Protein AF-A0A218Q1N1-F1 (afdb_monomer_lite)

Secondary structure (DSSP, 8-state):
---HHHHHHHHHHHHHHTT--HHHHHHHHHHHHHHHHHHHHHHHHHHH-TTSEEHHHHHHHHHHTT-EEEEEETTEEEEEETTEEEEEEEETTEE-HHHHHHHHHHHHHTT-

pLDDT: mean 83.2, std 15.58, range [42.97, 97.88]

Structure (mmCIF, N/CA/C/O backbone):
data_AF-A0A218Q1N1-F1
#
_entry.id   AF-A0A218Q1N1-F1
#
loop_
_atom_site.group_PDB
_atom_site.id
_atom_site.type_symbol
_atom_site.label_atom_id
_atom_site.label_alt_id
_atom_site.label_comp_id
_atom_site.label_asym_id
_atom_site.label_entity_id
_atom_site.label_seq_id
_atom_site.pdbx_PDB_ins_code
_atom_site.Cartn_x
_atom_site.Cartn_y
_atom_site.Cartn_z
_atom_site.occupancy
_atom_site.B_iso_or_equiv
_atom_site.auth_seq_id
_atom_site.auth_comp_id
_atom_site.auth_asym_id
_atom_site.auth_atom_id
_atom_site.pdbx_PDB_model_num
ATOM 1 N N . MET A 1 1 ? -60.843 -2.031 24.011 1.00 58.09 1 MET A N 1
ATOM 2 C CA . MET A 1 1 ? -60.476 -3.443 23.768 1.00 58.09 1 MET A CA 1
ATOM 3 C C . MET A 1 1 ? -59.353 -3.432 22.738 1.00 58.09 1 MET A C 1
ATOM 5 O O . MET A 1 1 ? -59.616 -3.077 21.598 1.00 58.09 1 MET A O 1
ATOM 9 N N . ILE A 1 2 ? -58.098 -3.632 23.151 1.00 52.53 2 ILE A N 1
ATOM 10 C CA . ILE A 1 2 ? -56.939 -3.546 22.241 1.00 52.53 2 ILE A CA 1
ATOM 11 C C . ILE A 1 2 ? -56.859 -4.871 21.462 1.00 52.53 2 ILE A C 1
ATOM 13 O O . ILE A 1 2 ? -56.951 -5.924 22.097 1.00 52.53 2 ILE A O 1
ATOM 17 N N . PRO A 1 3 ? -56.736 -4.864 20.121 1.00 55.94 3 PRO A N 1
ATOM 18 C CA . PRO A 1 3 ? -56.686 -6.096 19.341 1.00 55.94 3 PRO A CA 1
ATOM 19 C C . PRO A 1 3 ? -55.431 -6.909 19.689 1.00 55.94 3 PRO A C 1
ATOM 21 O O . PRO A 1 3 ? -54.326 -6.373 19.765 1.00 55.94 3 PRO A O 1
ATOM 24 N N . ILE A 1 4 ? -55.609 -8.219 19.883 1.00 59.31 4 ILE A N 1
ATOM 25 C CA . ILE A 1 4 ? -54.579 -9.181 20.326 1.00 59.31 4 ILE A CA 1
ATOM 26 C C . ILE A 1 4 ? -53.346 -9.173 19.398 1.00 59.31 4 ILE A C 1
ATOM 28 O O . ILE A 1 4 ? -52.218 -9.377 19.845 1.00 59.31 4 ILE A O 1
ATOM 32 N N . THR A 1 5 ? -53.538 -8.843 18.119 1.00 55.28 5 THR A N 1
ATOM 33 C CA . THR A 1 5 ? -52.472 -8.695 17.117 1.00 55.28 5 THR A CA 1
ATOM 34 C C . THR A 1 5 ? -51.527 -7.524 17.401 1.00 55.28 5 THR A C 1
ATOM 36 O O . THR A 1 5 ? -50.333 -7.632 17.133 1.00 55.28 5 THR A O 1
ATOM 39 N N . SER A 1 6 ? -52.020 -6.433 17.998 1.00 57.75 6 SER A N 1
ATOM 40 C CA . SER A 1 6 ? -51.204 -5.263 18.351 1.00 57.75 6 SER A CA 1
ATOM 41 C C . SER A 1 6 ? -50.254 -5.562 19.507 1.00 57.75 6 SER A C 1
ATOM 43 O O . SER A 1 6 ? -49.119 -5.100 19.496 1.00 57.75 6 SER A O 1
ATOM 45 N N . VAL A 1 7 ? -50.694 -6.351 20.491 1.00 60.69 7 VAL A N 1
ATOM 46 C CA . VAL A 1 7 ? -49.866 -6.717 21.651 1.00 60.69 7 VAL A CA 1
ATOM 47 C C . VAL A 1 7 ? -48.780 -7.710 21.236 1.00 60.69 7 VAL A C 1
ATOM 49 O O . VAL A 1 7 ? -47.635 -7.570 21.652 1.00 60.69 7 VAL A O 1
ATOM 52 N N . PHE A 1 8 ? -49.103 -8.660 20.353 1.00 61.41 8 PHE A N 1
ATOM 53 C CA . PHE A 1 8 ? -48.125 -9.611 19.819 1.00 61.41 8 PHE A CA 1
ATOM 54 C C . PHE A 1 8 ? -47.000 -8.926 19.038 1.00 61.41 8 PHE A C 1
ATOM 56 O O . PHE A 1 8 ? -45.830 -9.227 19.269 1.00 61.41 8 PHE A O 1
ATOM 63 N N . TYR A 1 9 ? -47.331 -7.971 18.163 1.00 60.16 9 TYR A N 1
ATOM 64 C CA . TYR A 1 9 ? -46.319 -7.240 17.396 1.00 60.16 9 TYR A CA 1
ATOM 65 C C . TYR A 1 9 ? -45.389 -6.433 18.311 1.00 60.16 9 TYR A C 1
ATOM 67 O O . TYR A 1 9 ? -44.175 -6.441 18.123 1.00 60.16 9 TYR A O 1
ATOM 75 N N . SER A 1 10 ? -45.935 -5.795 19.351 1.00 58.44 10 SER A N 1
ATOM 76 C CA . SER A 1 10 ? -45.143 -5.059 20.340 1.00 58.44 10 SER A CA 1
ATOM 77 C C . SER A 1 10 ? -44.260 -5.972 21.195 1.00 58.44 10 SER A C 1
ATOM 79 O O . SER A 1 10 ? -43.107 -5.630 21.432 1.00 58.44 10 SER A O 1
ATOM 81 N N . VAL A 1 11 ? -44.746 -7.142 21.625 1.00 59.09 11 VAL A N 1
ATOM 82 C CA . VAL A 1 11 ? -43.951 -8.097 22.423 1.00 59.09 11 VAL A CA 1
ATOM 83 C C . VAL A 1 11 ? -42.805 -8.689 21.597 1.00 59.09 11 VAL A C 1
ATOM 85 O O . VAL A 1 11 ? -41.682 -8.755 22.089 1.00 59.09 11 VAL A O 1
ATOM 88 N N . VAL A 1 12 ? -43.043 -9.039 20.328 1.00 59.78 12 VAL A N 1
ATOM 89 C CA . VAL A 1 12 ? -41.994 -9.542 19.421 1.00 59.78 12 VAL A CA 1
ATOM 90 C C . VAL A 1 12 ? -40.980 -8.446 19.068 1.00 59.78 12 VAL A C 1
ATOM 92 O O . VAL A 1 12 ? -39.781 -8.717 19.003 1.00 59.78 12 VAL A O 1
ATOM 95 N N . LEU A 1 13 ? -41.418 -7.196 18.885 1.00 58.72 13 LEU A N 1
ATOM 96 C CA . LEU A 1 13 ? -40.512 -6.068 18.645 1.00 58.72 13 LEU A CA 1
ATOM 97 C C . LEU A 1 13 ? -39.648 -5.769 19.882 1.00 58.72 13 LEU A C 1
ATOM 99 O O . LEU A 1 13 ? -38.444 -5.583 19.752 1.00 58.72 13 LEU A O 1
ATOM 103 N N . VAL A 1 14 ? -40.227 -5.801 21.088 1.00 59.00 14 VAL A N 1
ATOM 104 C CA . VAL A 1 14 ? -39.490 -5.598 22.349 1.00 59.00 14 VAL A CA 1
ATOM 105 C C . VAL A 1 14 ? -38.514 -6.749 22.621 1.00 59.00 14 VAL A C 1
ATOM 107 O O . VAL A 1 14 ? -37.382 -6.494 23.024 1.00 59.00 14 VAL A O 1
ATOM 110 N N . GLN A 1 15 ? -38.885 -8.002 22.334 1.00 57.22 15 GLN A N 1
ATOM 111 C CA . GLN A 1 15 ? -37.972 -9.146 22.460 1.00 57.22 15 GLN A CA 1
ATOM 112 C C . GLN A 1 15 ? -36.797 -9.087 21.467 1.00 57.22 15 GLN A C 1
ATOM 114 O O . GLN A 1 15 ? -35.693 -9.497 21.821 1.00 57.22 15 GLN A O 1
ATOM 119 N N . ASN A 1 16 ? -36.994 -8.515 20.274 1.00 54.94 16 ASN A N 1
ATOM 120 C CA . ASN A 1 16 ? -35.918 -8.296 19.300 1.00 54.94 16 ASN A CA 1
ATOM 121 C C . ASN A 1 16 ? -35.041 -7.066 19.610 1.00 54.94 16 ASN A C 1
ATOM 123 O O . ASN A 1 16 ? -33.884 -7.031 19.205 1.00 54.94 16 ASN A O 1
ATOM 127 N N . LEU A 1 17 ? -35.546 -6.072 20.348 1.00 55.03 17 LEU A N 1
ATOM 128 C CA . LEU A 1 17 ? -34.772 -4.882 20.737 1.00 55.03 17 LEU A CA 1
ATOM 129 C C . LEU A 1 17 ? -33.850 -5.119 21.949 1.00 55.03 17 LEU A C 1
ATOM 131 O O . LEU A 1 17 ? -32.860 -4.410 22.100 1.00 55.03 17 LEU A O 1
ATOM 135 N N . VAL A 1 18 ? -34.134 -6.121 22.791 1.00 54.50 18 VAL A N 1
ATOM 136 C CA . VAL A 1 18 ? -33.316 -6.466 23.978 1.00 54.50 18 VAL A CA 1
ATOM 137 C C . VAL A 1 18 ? -32.138 -7.400 23.636 1.00 54.50 18 VAL A C 1
ATOM 139 O O . VAL A 1 18 ? -31.238 -7.587 24.446 1.00 54.50 18 VAL A O 1
ATOM 142 N N . HIS A 1 19 ? -32.088 -7.932 22.412 1.00 51.53 19 HIS A N 1
ATOM 143 C CA . HIS A 1 19 ? -30.966 -8.716 21.879 1.00 51.53 19 HIS A CA 1
ATOM 144 C C . HIS A 1 19 ? -30.194 -7.944 20.793 1.00 51.53 19 HIS A C 1
ATOM 146 O O . HIS A 1 19 ? -29.863 -8.482 19.741 1.00 51.53 19 HIS A O 1
ATOM 152 N N . GLN A 1 20 ? -29.869 -6.673 21.039 1.00 57.81 20 GLN A N 1
ATOM 153 C CA . GLN A 1 20 ? -28.743 -6.047 20.336 1.00 57.81 20 GLN A CA 1
ATOM 154 C C . GLN A 1 20 ? -27.468 -6.778 20.798 1.00 57.81 20 GLN A C 1
ATOM 156 O O . GLN A 1 20 ? -27.198 -6.789 22.004 1.00 57.81 20 GLN A O 1
ATOM 161 N N . PRO A 1 21 ? -26.706 -7.462 19.923 1.00 53.88 21 PRO A N 1
ATOM 162 C CA . PRO A 1 21 ? -25.576 -8.259 20.370 1.00 53.88 21 PRO A CA 1
ATOM 163 C C . PRO A 1 21 ? -24.438 -7.328 20.803 1.00 53.88 21 PRO A C 1
ATOM 165 O O . PRO A 1 21 ? -23.584 -6.941 20.015 1.00 53.88 21 PRO A O 1
ATOM 168 N N . PHE A 1 22 ? -24.383 -7.013 22.097 1.00 55.41 22 PHE A N 1
ATOM 169 C CA . PHE A 1 22 ? -23.271 -6.301 22.740 1.00 55.41 22 PHE A CA 1
ATOM 170 C C . PHE A 1 22 ? -21.900 -6.932 22.400 1.00 55.41 22 PHE A C 1
ATOM 172 O O . PHE A 1 22 ? -20.873 -6.258 22.345 1.00 55.41 22 PHE A O 1
ATOM 179 N N . SER A 1 23 ? -21.883 -8.232 22.083 1.00 59.47 23 SER A N 1
ATOM 180 C CA . SER A 1 23 ? -20.702 -8.968 21.629 1.00 59.47 23 SER A CA 1
ATOM 181 C C . SER A 1 23 ? -20.143 -8.502 20.280 1.00 59.47 23 SER A C 1
ATOM 183 O O . SER A 1 23 ? -18.928 -8.590 20.080 1.00 59.47 23 SER A O 1
ATOM 185 N N . THR A 1 24 ? -20.963 -7.989 19.355 1.00 67.69 24 THR A N 1
ATOM 186 C CA . THR A 1 24 ? -20.460 -7.523 18.055 1.00 67.69 24 THR A CA 1
ATOM 187 C C . THR A 1 24 ? -19.799 -6.157 18.165 1.00 67.69 24 THR A C 1
ATOM 189 O O . THR A 1 24 ? -18.751 -5.958 17.566 1.00 67.69 24 THR A O 1
ATOM 192 N N . GLU A 1 25 ? -20.316 -5.238 18.982 1.00 77.19 25 GLU A N 1
ATOM 193 C CA . GLU A 1 25 ? -19.723 -3.898 19.150 1.00 77.19 25 GLU A CA 1
ATOM 194 C C . GLU A 1 25 ? -18.355 -3.948 19.847 1.00 77.19 25 GLU A C 1
ATOM 196 O O . GLU A 1 25 ? -17.391 -3.310 19.408 1.00 77.19 25 GLU A O 1
ATOM 201 N N . VAL A 1 26 ? -18.225 -4.777 20.888 1.00 80.81 26 VAL A N 1
ATOM 202 C CA . VAL A 1 26 ? -16.937 -5.019 21.558 1.00 80.81 26 VAL A CA 1
ATOM 203 C C . VAL A 1 26 ? -15.937 -5.664 20.592 1.00 80.81 26 VAL A C 1
ATOM 205 O O . VAL A 1 26 ? -14.775 -5.270 20.541 1.00 80.81 26 VAL A O 1
ATOM 208 N N . SER A 1 27 ? -16.383 -6.606 19.760 1.00 83.44 27 SER A N 1
ATOM 209 C CA . SER A 1 27 ? -15.507 -7.243 18.769 1.00 83.44 27 SER A CA 1
ATOM 210 C C . SER A 1 27 ? -15.039 -6.259 17.691 1.00 83.44 27 SER A C 1
ATOM 212 O O . SER A 1 27 ? -13.858 -6.247 17.341 1.00 83.44 27 SER A O 1
ATOM 214 N N . GLN A 1 28 ? -15.932 -5.390 17.207 1.00 82.44 28 GLN A N 1
ATOM 215 C CA . GLN A 1 28 ? -15.603 -4.370 16.208 1.00 82.44 28 GLN A CA 1
ATOM 216 C C . GLN A 1 28 ? -14.659 -3.300 16.769 1.00 82.44 28 GLN A C 1
ATOM 218 O O . GLN A 1 28 ? -13.702 -2.917 16.098 1.00 82.44 28 GLN A O 1
ATOM 223 N N . SER A 1 29 ? -14.868 -2.853 18.011 1.00 85.25 29 SER A N 1
ATOM 224 C CA . SER A 1 29 ? -13.977 -1.884 18.666 1.00 85.25 29 SER A CA 1
ATOM 225 C C . SER A 1 29 ? -12.584 -2.460 18.942 1.00 85.25 29 SER A C 1
ATOM 227 O O . SER A 1 29 ? -11.587 -1.798 18.656 1.00 85.25 29 SER A O 1
ATOM 229 N N . ILE A 1 30 ? -12.482 -3.711 19.406 1.00 88.88 30 ILE A N 1
ATOM 230 C CA . ILE A 1 30 ? -11.190 -4.397 19.578 1.00 88.88 30 ILE A CA 1
ATOM 231 C C . ILE A 1 30 ? -10.466 -4.536 18.235 1.00 88.88 30 ILE A C 1
ATOM 233 O O . ILE A 1 30 ? -9.270 -4.248 18.149 1.00 88.88 30 ILE A O 1
ATOM 237 N N . LEU A 1 31 ? -11.177 -4.944 17.179 1.00 87.19 31 LEU A N 1
ATOM 238 C CA . LEU A 1 31 ? -10.613 -5.065 15.836 1.00 87.19 31 LEU A CA 1
ATOM 239 C C . LEU A 1 31 ? -10.106 -3.714 15.314 1.00 87.19 31 LEU A C 1
ATOM 241 O O . LEU A 1 31 ? -9.007 -3.639 14.764 1.00 87.19 31 LEU A O 1
ATOM 245 N N . TYR A 1 32 ? -10.877 -2.647 15.527 1.00 87.81 32 TYR A N 1
ATOM 246 C CA . TYR A 1 32 ? -10.502 -1.286 15.158 1.00 87.81 32 TYR A CA 1
ATOM 247 C C . TYR A 1 32 ? -9.226 -0.829 15.875 1.00 87.81 32 TYR A C 1
ATOM 249 O O . TYR A 1 32 ? -8.258 -0.449 15.216 1.00 87.81 32 TYR A O 1
ATOM 257 N N . ILE A 1 33 ? -9.173 -0.955 17.206 1.00 90.88 33 ILE A N 1
ATOM 258 C CA . ILE A 1 33 ? -7.988 -0.608 18.010 1.00 90.88 33 ILE A CA 1
ATOM 259 C C . ILE A 1 33 ? -6.767 -1.399 17.533 1.00 90.88 33 ILE A C 1
ATOM 261 O O . ILE A 1 33 ? -5.682 -0.847 17.351 1.00 90.88 33 ILE A O 1
ATOM 265 N N . PHE A 1 34 ? -6.933 -2.697 17.286 1.00 91.69 34 PHE A N 1
ATOM 266 C CA . PHE A 1 34 ? -5.853 -3.549 16.808 1.00 91.69 34 PHE A CA 1
ATOM 267 C C . PHE A 1 34 ? -5.322 -3.123 15.433 1.00 91.69 34 PHE A C 1
ATOM 269 O O . PHE A 1 34 ? -4.106 -3.121 15.220 1.00 91.69 34 PHE A O 1
ATOM 276 N N . ASN A 1 35 ? -6.207 -2.741 14.511 1.00 90.50 35 ASN A N 1
ATOM 277 C CA . ASN A 1 35 ? -5.824 -2.252 13.190 1.00 90.50 35 ASN A CA 1
ATOM 278 C C . ASN A 1 35 ? -5.106 -0.898 13.263 1.00 90.50 35 ASN A C 1
ATOM 280 O O . ASN A 1 35 ? -4.091 -0.737 12.586 1.00 90.50 35 ASN A O 1
ATOM 284 N N . ILE A 1 36 ? -5.548 0.020 14.131 1.00 90.12 36 ILE A N 1
ATOM 285 C CA . ILE A 1 36 ? -4.844 1.288 14.394 1.00 90.12 36 ILE A CA 1
ATOM 286 C C . ILE A 1 36 ? -3.420 1.016 14.883 1.00 90.12 36 ILE A C 1
ATOM 288 O O . ILE A 1 36 ? -2.455 1.455 14.266 1.00 90.12 36 ILE A O 1
ATOM 292 N N . VAL A 1 37 ? -3.269 0.206 15.934 1.00 91.75 37 VAL A N 1
ATOM 293 C CA . VAL A 1 37 ? -1.950 -0.081 16.522 1.00 91.75 37 VAL A CA 1
ATOM 294 C C . VAL A 1 37 ? -1.016 -0.750 15.509 1.00 91.75 37 VAL A C 1
ATOM 296 O O . VAL A 1 37 ? 0.187 -0.482 15.486 1.00 91.75 37 VAL A O 1
ATOM 299 N N . LYS A 1 38 ? -1.542 -1.644 14.664 1.00 90.12 38 LYS A N 1
ATOM 300 C CA . LYS A 1 38 ? -0.768 -2.263 13.579 1.00 90.12 38 LYS A CA 1
ATOM 301 C C . LYS A 1 38 ? -0.308 -1.245 12.551 1.00 90.12 38 LYS A C 1
ATOM 303 O O . LYS A 1 38 ? 0.837 -1.331 12.107 1.00 90.12 38 LYS A O 1
ATOM 308 N N . LYS A 1 39 ? -1.192 -0.326 12.171 1.00 91.94 39 LYS A N 1
ATOM 309 C CA . LYS A 1 39 ? -0.887 0.729 11.217 1.00 91.94 39 LYS A CA 1
ATOM 310 C C . LYS A 1 39 ? 0.235 1.625 11.734 1.00 91.94 39 LYS A C 1
ATOM 312 O O . LYS A 1 39 ? 1.225 1.797 11.029 1.00 91.94 39 LYS A O 1
ATOM 317 N N . ASP A 1 40 ? 0.127 2.116 12.963 1.00 91.31 40 ASP A N 1
ATOM 318 C CA . ASP A 1 40 ? 1.097 3.061 13.530 1.00 91.31 40 ASP A CA 1
ATOM 319 C C . ASP A 1 40 ? 2.505 2.462 13.587 1.00 91.31 40 ASP A C 1
ATO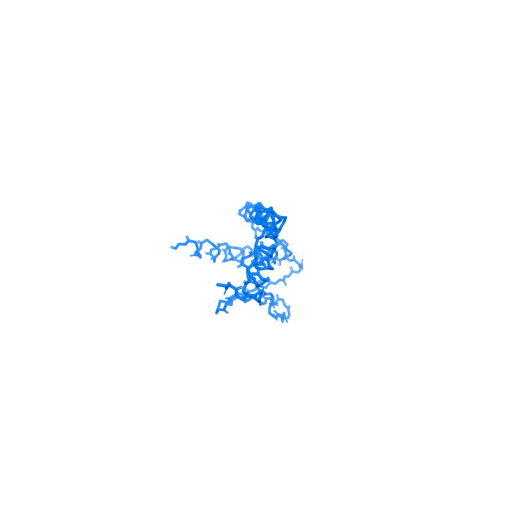M 321 O O . ASP A 1 40 ? 3.469 3.069 13.121 1.00 91.31 40 ASP A O 1
ATOM 325 N N . LYS A 1 41 ? 2.615 1.208 14.047 1.00 90.19 41 LYS A N 1
ATOM 326 C CA . LYS A 1 41 ? 3.886 0.463 14.062 1.00 90.19 41 LYS A CA 1
ATOM 327 C C . LYS A 1 41 ? 4.488 0.301 12.669 1.00 90.19 41 LYS A C 1
ATOM 329 O O . LYS A 1 41 ? 5.707 0.301 12.506 1.00 90.19 41 LYS A O 1
ATOM 334 N N . LEU A 1 42 ? 3.638 0.118 11.662 1.00 90.88 42 LEU A N 1
ATOM 335 C CA . LEU A 1 42 ? 4.069 -0.045 10.282 1.00 90.88 42 LEU A CA 1
ATOM 336 C C . LEU A 1 42 ? 4.565 1.286 9.712 1.00 90.88 42 LEU A C 1
ATOM 338 O O . LEU A 1 42 ? 5.647 1.323 9.137 1.00 90.88 42 LEU A O 1
ATOM 342 N N . ILE A 1 43 ? 3.836 2.380 9.938 1.00 91.56 43 ILE A N 1
ATOM 343 C CA . ILE A 1 43 ? 4.242 3.734 9.541 1.00 91.56 43 ILE A CA 1
ATOM 344 C C . ILE A 1 43 ? 5.583 4.106 10.185 1.00 91.56 43 ILE A C 1
ATOM 346 O O . ILE A 1 43 ? 6.482 4.581 9.491 1.00 91.56 43 ILE A O 1
ATOM 350 N N . GLU A 1 44 ? 5.753 3.841 11.481 1.00 91.25 44 GLU A N 1
ATOM 351 C CA . GLU A 1 44 ? 7.005 4.096 12.200 1.00 91.25 44 GLU A CA 1
ATOM 352 C C . GLU A 1 44 ? 8.187 3.335 11.576 1.00 91.25 44 GLU A C 1
ATOM 354 O O . GLU A 1 44 ? 9.242 3.915 11.308 1.00 91.25 44 GLU A O 1
ATOM 359 N N . LEU A 1 45 ? 7.998 2.050 11.256 1.00 88.50 45 LEU A N 1
ATOM 360 C CA . LEU A 1 45 ? 9.011 1.234 10.583 1.00 88.50 45 LEU A CA 1
ATOM 361 C C . LEU A 1 45 ? 9.409 1.824 9.223 1.00 88.50 45 LEU A C 1
ATOM 363 O O . LEU A 1 45 ? 10.599 1.893 8.903 1.00 88.50 45 LEU A O 1
ATOM 367 N N . LEU A 1 46 ? 8.431 2.266 8.427 1.00 88.38 46 LEU A N 1
ATOM 368 C CA . LEU A 1 46 ? 8.674 2.853 7.106 1.00 88.38 46 LEU A CA 1
ATOM 369 C C . LEU A 1 46 ? 9.401 4.200 7.187 1.00 88.38 46 LEU A C 1
ATOM 371 O O . LEU A 1 46 ? 10.267 4.465 6.350 1.00 88.38 46 LEU A O 1
ATOM 375 N N . LYS A 1 47 ? 9.086 5.024 8.195 1.00 87.06 47 LYS A N 1
ATOM 376 C CA . LYS A 1 47 ? 9.766 6.302 8.458 1.00 87.06 47 LYS A CA 1
ATOM 377 C C . LYS A 1 47 ? 11.223 6.090 8.872 1.00 87.06 47 LYS A C 1
ATOM 379 O O . LYS A 1 47 ? 12.108 6.773 8.361 1.00 87.06 47 LYS A O 1
ATOM 384 N N . ASN A 1 48 ? 11.480 5.105 9.733 1.00 87.38 48 ASN A N 1
ATOM 385 C CA . ASN A 1 48 ? 12.816 4.832 10.267 1.00 87.38 48 ASN A CA 1
ATOM 386 C C . ASN A 1 48 ? 13.737 4.093 9.277 1.00 87.38 48 ASN A C 1
ATOM 388 O O . ASN A 1 48 ? 14.956 4.253 9.340 1.00 87.38 48 ASN A O 1
ATOM 392 N N . SER A 1 49 ? 13.198 3.279 8.358 1.00 82.88 49 SER A N 1
ATOM 393 C CA . SER A 1 49 ? 14.011 2.488 7.417 1.00 82.88 49 SER A CA 1
ATOM 394 C C . SER A 1 49 ? 13.443 2.426 5.986 1.00 82.88 49 SER A C 1
ATOM 396 O O . SER A 1 49 ? 13.097 1.354 5.482 1.00 82.88 49 SER A O 1
ATOM 398 N N . PRO A 1 50 ? 13.405 3.553 5.251 1.00 79.38 50 PRO A N 1
ATOM 399 C CA . PRO A 1 50 ? 12.781 3.609 3.927 1.00 79.38 50 PRO A CA 1
ATOM 400 C C . PRO A 1 50 ? 13.592 2.906 2.821 1.00 79.38 50 PRO A C 1
ATOM 402 O O . PRO A 1 50 ? 13.083 2.651 1.734 1.00 79.38 50 PRO A O 1
ATOM 405 N N . ASN A 1 51 ? 14.871 2.590 3.037 1.00 76.75 51 ASN A N 1
ATOM 406 C CA . ASN A 1 51 ? 15.733 2.079 1.961 1.00 76.75 51 ASN A CA 1
ATOM 407 C C . ASN A 1 51 ? 15.603 0.568 1.728 1.00 76.75 51 ASN A C 1
ATOM 409 O O . ASN A 1 51 ? 16.093 0.064 0.719 1.00 76.75 51 ASN A O 1
ATOM 413 N N . ASN A 1 52 ? 14.949 -0.164 2.636 1.00 72.25 52 ASN A N 1
ATOM 414 C CA . ASN A 1 52 ? 14.896 -1.617 2.567 1.00 72.25 52 ASN A CA 1
ATOM 415 C C . ASN A 1 52 ? 13.573 -2.189 3.100 1.00 72.25 52 ASN A C 1
ATOM 417 O O . ASN A 1 52 ? 13.555 -3.157 3.864 1.00 72.25 52 ASN A O 1
ATOM 421 N N . VAL A 1 53 ? 12.456 -1.721 2.547 1.00 88.88 53 VAL A N 1
ATOM 422 C CA . VAL A 1 53 ? 11.121 -2.227 2.898 1.00 88.88 53 VAL A CA 1
ATOM 423 C C . VAL A 1 53 ? 10.670 -3.364 1.980 1.00 88.88 53 VAL A C 1
ATOM 425 O O . VAL A 1 53 ? 10.919 -3.343 0.767 1.00 88.88 53 VAL A O 1
ATOM 428 N N . LYS A 1 54 ? 10.026 -4.381 2.567 1.00 93.75 54 LYS A N 1
ATOM 429 C CA . LYS A 1 54 ? 9.409 -5.487 1.827 1.00 93.75 54 LYS A CA 1
ATOM 430 C C . LYS A 1 54 ? 8.088 -5.036 1.217 1.00 93.75 54 LYS A C 1
ATOM 432 O O . LYS A 1 54 ? 7.306 -4.333 1.851 1.00 93.75 54 LYS A O 1
ATOM 437 N N . PHE A 1 55 ? 7.781 -5.518 0.018 1.00 95.06 55 PHE A N 1
ATOM 438 C CA . PHE A 1 55 ? 6.493 -5.232 -0.617 1.00 95.06 55 PHE A CA 1
ATOM 439 C C . PHE A 1 55 ? 5.296 -5.656 0.251 1.00 95.06 55 PHE A C 1
ATOM 441 O O . PHE A 1 55 ? 4.295 -4.948 0.291 1.00 95.06 55 PHE A O 1
ATOM 448 N N . SER A 1 56 ? 5.419 -6.749 1.012 1.00 94.94 56 SER A N 1
ATOM 449 C CA . SER A 1 56 ? 4.379 -7.203 1.944 1.00 94.94 56 SER A CA 1
ATOM 450 C C . SER A 1 56 ? 3.974 -6.153 2.976 1.00 94.94 56 SER A C 1
ATOM 452 O O . SER A 1 56 ? 2.815 -6.112 3.373 1.00 94.94 56 SER A O 1
ATOM 454 N N . ASP A 1 57 ? 4.920 -5.330 3.423 1.00 93.81 57 ASP A N 1
ATOM 455 C CA . ASP A 1 57 ? 4.681 -4.316 4.449 1.00 93.81 57 ASP A CA 1
ATOM 456 C C . ASP A 1 57 ? 3.938 -3.128 3.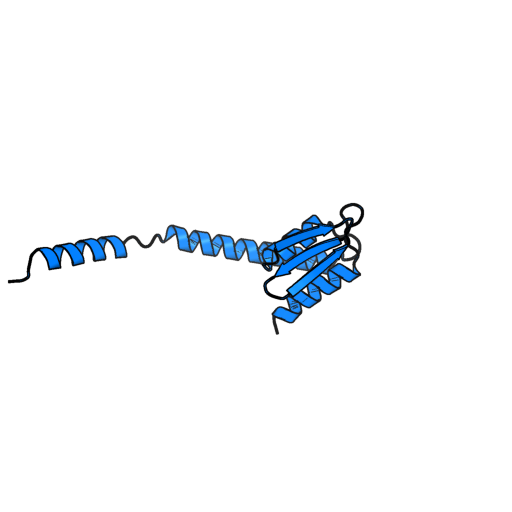832 1.00 93.81 57 ASP A C 1
ATOM 458 O O . ASP A 1 57 ? 2.923 -2.690 4.361 1.00 93.81 57 ASP A O 1
ATOM 462 N N . ILE A 1 58 ? 4.353 -2.699 2.637 1.00 94.69 58 ILE A N 1
ATOM 463 C CA . ILE A 1 58 ? 3.647 -1.665 1.866 1.00 94.69 58 ILE A CA 1
ATOM 464 C C . ILE A 1 58 ? 2.225 -2.104 1.517 1.00 94.69 58 ILE A C 1
ATOM 466 O O . ILE A 1 58 ? 1.281 -1.346 1.711 1.00 94.69 58 ILE A O 1
ATOM 470 N N . ARG A 1 59 ? 2.055 -3.342 1.047 1.00 95.88 59 ARG A N 1
ATOM 471 C CA . ARG A 1 59 ? 0.741 -3.891 0.712 1.00 95.88 59 ARG A CA 1
ATOM 472 C C . ARG A 1 59 ? -0.199 -3.882 1.918 1.00 95.88 59 ARG A C 1
ATOM 474 O O . ARG A 1 59 ? -1.323 -3.421 1.786 1.00 95.88 59 ARG A O 1
ATOM 481 N N . LYS A 1 60 ? 0.269 -4.348 3.081 1.00 94.94 60 LYS A N 1
ATOM 482 C CA . LYS A 1 60 ? -0.528 -4.343 4.317 1.00 94.94 60 LYS A CA 1
ATOM 483 C C . LYS A 1 60 ? -0.941 -2.934 4.727 1.00 94.94 60 LYS A C 1
ATOM 485 O O . LYS A 1 60 ? -2.080 -2.746 5.130 1.00 94.94 60 LYS A O 1
ATOM 490 N N . LEU A 1 61 ? -0.026 -1.965 4.641 1.00 94.75 61 LEU A N 1
ATOM 491 C CA . LEU A 1 61 ? -0.341 -0.574 4.964 1.00 94.75 61 LEU A CA 1
ATOM 492 C C . LEU A 1 61 ? -1.440 -0.032 4.046 1.00 94.75 61 LEU A C 1
ATOM 494 O O . LEU A 1 61 ? -2.409 0.538 4.524 1.00 94.75 61 LEU A O 1
ATOM 498 N N . LEU A 1 62 ? -1.304 -0.260 2.741 1.00 95.06 62 LEU A N 1
ATOM 499 C CA . LEU A 1 62 ? -2.276 0.183 1.745 1.00 95.06 62 LEU A CA 1
ATOM 500 C C . LEU A 1 62 ? -3.649 -0.469 1.948 1.00 95.06 62 LEU A C 1
ATOM 502 O O . LEU A 1 62 ? -4.655 0.229 1.921 1.00 95.06 62 LEU A O 1
ATOM 506 N N . GLU A 1 63 ? -3.698 -1.773 2.226 1.00 94.81 63 GLU A N 1
ATOM 507 C CA . GLU A 1 63 ? -4.950 -2.482 2.529 1.00 94.81 63 GLU A CA 1
ATOM 508 C C . GLU A 1 63 ? -5.624 -1.947 3.807 1.00 94.81 63 GLU A C 1
ATOM 510 O O . GLU A 1 63 ? -6.846 -1.809 3.838 1.00 94.81 63 GLU A O 1
ATOM 515 N N . LEU A 1 64 ? -4.848 -1.587 4.840 1.00 92.69 64 LEU A N 1
ATOM 516 C CA . LEU A 1 64 ? -5.371 -0.937 6.053 1.00 92.69 64 LEU A CA 1
ATOM 517 C C . LEU A 1 64 ? -5.927 0.469 5.782 1.00 92.69 64 LEU A C 1
ATOM 519 O O . LEU A 1 64 ? -6.837 0.903 6.481 1.00 92.69 64 LEU A O 1
ATOM 523 N N . GLU A 1 65 ? -5.399 1.155 4.771 1.00 91.94 65 GLU A N 1
ATOM 524 C CA . GLU A 1 65 ? -5.852 2.475 4.312 1.00 91.94 65 GLU A CA 1
ATOM 525 C C . GLU A 1 65 ? -6.983 2.401 3.275 1.00 91.94 65 GLU A C 1
ATOM 527 O O . GLU A 1 65 ? -7.419 3.425 2.749 1.00 91.94 65 GLU A O 1
ATOM 532 N N . GLY A 1 66 ? -7.486 1.197 2.982 1.00 93.75 66 GLY A N 1
ATOM 533 C CA . GLY A 1 66 ? -8.608 0.975 2.068 1.00 93.75 66 GLY A CA 1
ATOM 534 C C . GLY A 1 66 ? -8.221 0.854 0.594 1.00 93.75 66 GLY A C 1
ATOM 535 O O . GLY A 1 66 ? -9.101 0.747 -0.257 1.00 93.75 66 GLY A O 1
ATOM 536 N N . PHE A 1 67 ? -6.929 0.829 0.265 1.00 96.06 67 PHE A N 1
ATOM 537 C CA . PHE A 1 67 ? -6.479 0.526 -1.090 1.00 96.06 67 PHE A CA 1
ATOM 538 C C . PHE A 1 67 ? -6.559 -0.976 -1.372 1.00 96.06 67 PHE A C 1
ATOM 540 O O . PHE A 1 67 ? -6.027 -1.802 -0.630 1.00 96.06 67 PHE A O 1
ATOM 547 N N . ALA A 1 68 ? -7.127 -1.334 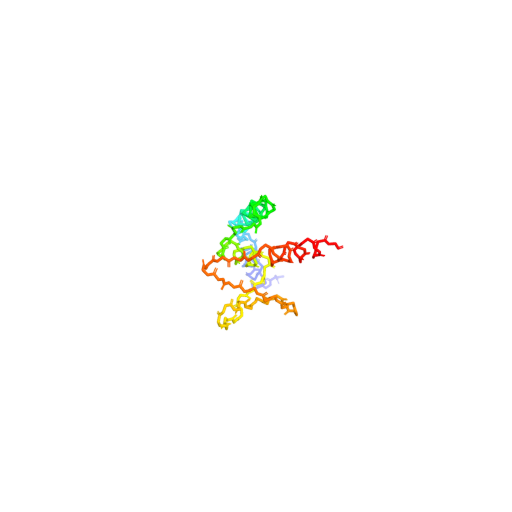-2.518 1.00 96.81 68 ALA A N 1
ATOM 548 C CA . ALA A 1 68 ? -7.123 -2.693 -3.037 1.00 96.81 68 ALA A CA 1
ATOM 549 C C . ALA A 1 68 ? -6.064 -2.859 -4.133 1.00 96.81 68 ALA A C 1
ATOM 551 O O . ALA A 1 68 ? -5.855 -1.963 -4.952 1.00 96.81 68 ALA A O 1
ATOM 552 N N . LEU A 1 69 ? -5.410 -4.024 -4.179 1.00 97.50 69 LEU A N 1
ATOM 553 C CA . LEU A 1 69 ? -4.542 -4.406 -5.294 1.00 97.50 69 LEU A CA 1
ATOM 554 C C . LEU A 1 69 ? -5.409 -4.771 -6.506 1.00 97.50 69 LEU A C 1
ATOM 556 O O . LEU A 1 69 ? -6.018 -5.836 -6.538 1.00 97.50 69 LEU A O 1
ATOM 560 N N . ASP A 1 70 ? -5.449 -3.883 -7.492 1.00 97.56 70 ASP A N 1
ATOM 561 C CA . ASP A 1 70 ? -6.309 -3.986 -8.675 1.00 97.56 70 ASP A CA 1
ATOM 562 C C . ASP A 1 70 ? -5.678 -4.861 -9.763 1.00 97.56 70 ASP A C 1
ATOM 564 O O . ASP A 1 70 ? -6.309 -5.769 -10.302 1.00 97.56 70 ASP A O 1
ATOM 568 N N . ARG A 1 71 ? -4.404 -4.609 -10.085 1.00 96.88 71 ARG A N 1
ATOM 569 C CA . ARG A 1 71 ? -3.702 -5.308 -11.167 1.00 96.88 71 ARG A CA 1
ATOM 570 C C . ARG A 1 71 ? -2.200 -5.364 -10.930 1.00 96.88 71 ARG A C 1
ATOM 572 O O . ARG A 1 71 ? -1.603 -4.441 -10.383 1.00 96.88 71 ARG A O 1
ATOM 579 N N . ILE A 1 72 ? -1.571 -6.423 -11.435 1.00 97.00 72 ILE A N 1
ATOM 580 C CA . ILE A 1 72 ? -0.113 -6.552 -11.515 1.00 97.00 72 ILE A CA 1
ATOM 581 C C . ILE A 1 72 ? 0.289 -6.684 -12.987 1.00 97.00 72 ILE A C 1
ATOM 583 O O . ILE A 1 72 ? -0.283 -7.490 -13.718 1.00 97.00 72 ILE A O 1
ATOM 587 N N . THR A 1 73 ? 1.252 -5.878 -13.440 1.00 95.25 73 THR A N 1
ATOM 588 C CA . THR A 1 73 ? 1.841 -5.973 -14.789 1.00 95.25 73 THR A CA 1
ATOM 589 C C . THR A 1 73 ? 3.361 -5.860 -14.701 1.00 95.25 73 THR A C 1
ATOM 591 O O . THR A 1 73 ? 3.914 -4.778 -14.488 1.00 95.25 73 THR A O 1
ATOM 594 N N . GLY A 1 74 ? 4.056 -6.992 -14.846 1.00 95.06 74 GLY A N 1
ATOM 595 C CA . GLY A 1 74 ? 5.494 -7.063 -14.581 1.00 95.06 74 GLY A CA 1
ATOM 596 C C . GLY A 1 74 ? 5.797 -6.674 -13.130 1.00 95.06 74 GLY A C 1
ATOM 597 O O . GLY A 1 74 ? 5.194 -7.211 -12.206 1.00 95.06 74 GLY A O 1
ATOM 598 N N . SER A 1 75 ? 6.701 -5.715 -12.921 1.00 95.25 75 SER A N 1
ATOM 599 C CA . SER A 1 75 ? 6.988 -5.174 -11.586 1.00 95.25 75 SER A CA 1
ATOM 600 C C . SER A 1 75 ? 5.934 -4.186 -11.077 1.00 95.25 75 SER A C 1
ATOM 602 O O . SER A 1 75 ? 5.917 -3.897 -9.882 1.00 95.25 75 SER A O 1
ATOM 604 N N . HIS A 1 76 ? 5.056 -3.656 -11.932 1.00 96.69 76 HIS A N 1
ATOM 605 C CA . HIS A 1 76 ? 4.111 -2.607 -11.550 1.00 96.69 76 HIS A CA 1
ATOM 606 C C . HIS A 1 76 ? 2.894 -3.208 -10.850 1.00 96.69 76 HIS A C 1
ATOM 608 O O . HIS A 1 76 ? 2.095 -3.912 -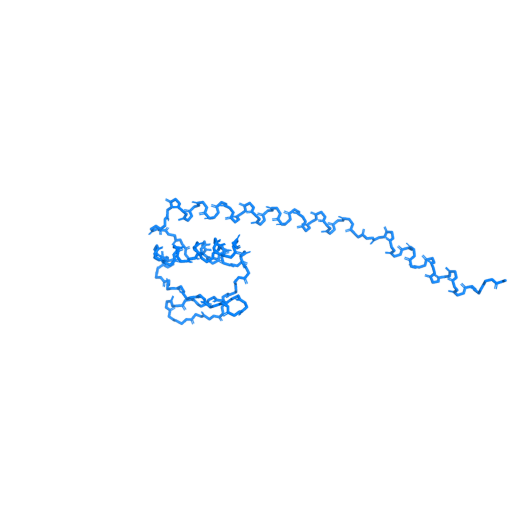11.468 1.00 96.69 76 HIS A O 1
ATOM 614 N N . HIS A 1 77 ? 2.756 -2.905 -9.562 1.00 97.69 77 HIS A N 1
ATOM 615 C CA . HIS A 1 77 ? 1.602 -3.259 -8.746 1.00 97.69 77 HIS A CA 1
ATOM 616 C C . HIS A 1 77 ? 0.701 -2.032 -8.636 1.00 97.69 77 HIS A C 1
ATOM 618 O O . HIS A 1 77 ? 1.137 -0.984 -8.160 1.00 97.69 77 HIS A O 1
ATOM 624 N N . ILE A 1 78 ? -0.527 -2.151 -9.129 1.00 97.31 78 ILE A N 1
ATOM 625 C CA . ILE A 1 78 ? -1.501 -1.065 -9.201 1.00 97.31 78 ILE A CA 1
ATOM 626 C C . ILE A 1 78 ? -2.485 -1.231 -8.050 1.00 97.31 78 ILE A C 1
ATOM 628 O O . ILE A 1 78 ? -3.153 -2.259 -7.944 1.00 97.31 78 ILE A O 1
ATOM 632 N N . PHE A 1 79 ? -2.571 -0.208 -7.212 1.00 97.88 79 PHE A N 1
ATOM 633 C CA . PHE A 1 79 ? -3.507 -0.095 -6.106 1.00 97.88 79 PHE A CA 1
ATOM 634 C C . PHE A 1 79 ? -4.558 0.969 -6.414 1.00 97.88 79 PHE A C 1
ATOM 636 O O . PHE A 1 79 ? -4.242 1.987 -7.036 1.00 97.88 79 PHE A O 1
ATOM 643 N N . LYS A 1 80 ? -5.793 0.740 -5.966 1.00 96.88 80 LYS A N 1
ATOM 644 C CA . LYS A 1 80 ? -6.912 1.672 -6.124 1.00 96.88 80 LYS A CA 1
ATOM 645 C C . LYS A 1 80 ? -7.669 1.866 -4.818 1.00 96.88 80 LYS A C 1
ATOM 647 O O . LYS A 1 80 ? -7.898 0.893 -4.103 1.00 96.88 80 LYS A O 1
ATOM 652 N N . LYS A 1 81 ? -8.076 3.104 -4.560 1.00 95.19 81 LYS A N 1
ATOM 653 C CA . LYS A 1 81 ? -9.009 3.514 -3.506 1.00 95.19 81 LYS A CA 1
ATOM 654 C C . LYS A 1 81 ? -9.873 4.617 -4.103 1.00 95.19 81 LYS A C 1
ATOM 656 O O . LYS A 1 81 ? -9.336 5.663 -4.454 1.00 95.19 81 LYS A O 1
ATOM 661 N N . ASP A 1 82 ? -11.162 4.353 -4.282 1.00 92.19 82 ASP A N 1
ATOM 662 C CA . ASP A 1 82 ? -12.087 5.256 -4.976 1.00 92.19 82 ASP A CA 1
ATOM 663 C C . ASP A 1 82 ? -11.529 5.709 -6.346 1.00 92.19 82 ASP A C 1
ATOM 665 O O . ASP A 1 82 ? -11.260 4.870 -7.210 1.00 92.19 82 ASP A O 1
ATOM 669 N N . GLU A 1 83 ? -11.310 7.011 -6.547 1.00 92.38 83 GLU A N 1
ATOM 670 C CA . GLU A 1 83 ? -10.720 7.577 -7.772 1.00 92.38 83 GLU A CA 1
ATOM 671 C C . GLU A 1 83 ? -9.179 7.651 -7.735 1.00 92.38 83 GLU A C 1
ATOM 673 O O . GLU A 1 83 ? -8.531 7.952 -8.742 1.00 92.38 83 GLU A O 1
ATOM 678 N N . THR A 1 84 ? -8.563 7.336 -6.593 1.00 93.12 84 THR A N 1
ATOM 679 C CA . THR A 1 84 ? -7.113 7.400 -6.394 1.00 93.12 84 THR A CA 1
ATOM 680 C C . THR A 1 84 ? -6.438 6.129 -6.900 1.00 93.12 84 THR A C 1
ATOM 682 O O . THR A 1 84 ? -6.722 5.016 -6.450 1.00 93.12 84 THR A O 1
ATOM 685 N N . ILE A 1 85 ? -5.470 6.297 -7.806 1.00 95.38 85 ILE A N 1
ATOM 686 C CA . ILE A 1 85 ? -4.651 5.211 -8.357 1.00 95.38 85 ILE A CA 1
ATOM 687 C C . ILE A 1 85 ? -3.197 5.393 -7.925 1.00 95.38 85 ILE A C 1
ATOM 689 O O . ILE A 1 85 ? -2.581 6.434 -8.163 1.00 95.38 85 ILE A O 1
ATOM 693 N N . LEU A 1 86 ? -2.614 4.338 -7.359 1.00 96.06 86 LEU A N 1
ATOM 694 C CA . LEU A 1 86 ? -1.217 4.298 -6.949 1.00 96.06 86 LEU A CA 1
ATOM 695 C C . LEU A 1 86 ? -0.487 3.143 -7.633 1.00 96.06 86 LEU A C 1
ATOM 697 O O . LEU A 1 86 ? -0.901 1.992 -7.556 1.00 96.06 86 LEU A O 1
ATOM 701 N N . VAL A 1 87 ? 0.640 3.438 -8.280 1.00 96.75 87 VAL A N 1
ATOM 702 C CA . VAL A 1 87 ? 1.468 2.427 -8.950 1.00 96.75 87 VAL A CA 1
ATOM 703 C C . VAL A 1 87 ? 2.788 2.264 -8.209 1.00 96.75 87 VAL A C 1
ATOM 705 O O . VAL A 1 87 ? 3.541 3.225 -8.049 1.00 96.75 87 VAL A O 1
ATOM 708 N N . ILE A 1 88 ? 3.084 1.033 -7.788 1.00 96.19 88 ILE A N 1
ATOM 709 C CA . ILE A 1 88 ? 4.280 0.677 -7.021 1.00 96.19 88 ILE A CA 1
ATOM 710 C C . ILE A 1 88 ? 5.082 -0.383 -7.780 1.00 96.19 88 ILE A C 1
ATOM 712 O O . ILE A 1 88 ? 4.667 -1.540 -7.861 1.00 96.19 88 ILE A O 1
ATOM 716 N N . PRO A 1 89 ? 6.251 -0.025 -8.330 1.00 96.06 89 PRO A N 1
ATOM 717 C CA . PRO A 1 89 ? 7.189 -0.994 -8.871 1.00 96.06 89 PRO A CA 1
ATOM 718 C C . PRO A 1 89 ? 7.832 -1.831 -7.762 1.00 96.06 89 PRO A C 1
ATOM 720 O O . PRO A 1 89 ? 8.397 -1.298 -6.804 1.00 96.06 89 PRO A O 1
ATOM 723 N N . VAL A 1 90 ? 7.794 -3.148 -7.933 1.00 96.00 90 VAL A N 1
ATOM 724 C CA . VAL A 1 90 ? 8.366 -4.131 -7.012 1.00 96.00 90 VAL A CA 1
ATOM 725 C C . VAL A 1 90 ? 9.457 -4.918 -7.725 1.00 96.00 90 VAL A C 1
ATOM 727 O O . VAL A 1 90 ? 9.217 -5.547 -8.754 1.00 96.00 90 VAL A O 1
ATOM 730 N N . HIS A 1 91 ? 10.657 -4.923 -7.149 1.00 93.69 91 HIS A N 1
ATOM 731 C CA . HIS A 1 91 ? 11.785 -5.721 -7.631 1.00 93.69 91 HIS A CA 1
ATOM 732 C C . HIS A 1 91 ? 12.357 -6.535 -6.472 1.00 93.69 91 HIS A C 1
ATOM 7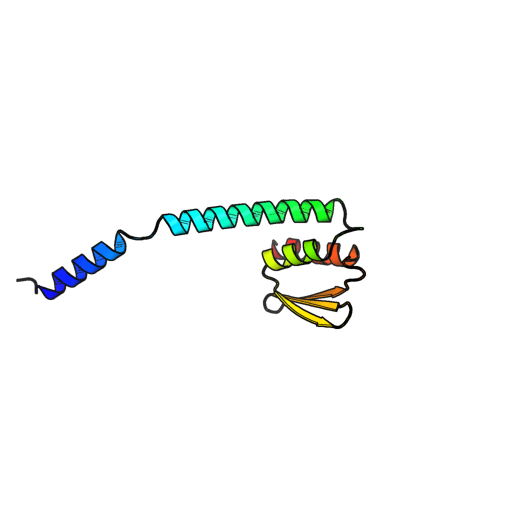34 O O . HIS A 1 91 ? 12.606 -5.989 -5.399 1.00 93.69 91 HIS A O 1
ATOM 740 N N . ASN A 1 92 ? 12.540 -7.845 -6.663 1.00 93.06 92 ASN A N 1
ATOM 741 C CA . ASN A 1 92 ? 13.025 -8.776 -5.631 1.00 93.06 92 ASN A CA 1
ATOM 742 C C . ASN A 1 92 ? 12.236 -8.705 -4.307 1.00 93.06 92 ASN A C 1
ATOM 744 O O . ASN A 1 92 ? 12.815 -8.792 -3.227 1.00 93.06 92 ASN A O 1
ATOM 748 N N . ASN A 1 93 ? 10.910 -8.528 -4.387 1.00 93.12 93 ASN A N 1
ATOM 749 C CA . ASN A 1 93 ? 10.018 -8.347 -3.232 1.00 93.12 93 ASN A CA 1
ATOM 750 C C . ASN A 1 93 ? 10.318 -7.084 -2.392 1.00 93.12 93 ASN A C 1
ATOM 752 O O . ASN A 1 93 ? 10.005 -7.020 -1.200 1.00 93.12 93 ASN A O 1
ATOM 756 N N . ARG A 1 94 ? 10.938 -6.070 -3.007 1.00 93.62 94 ARG A N 1
ATOM 757 C CA . ARG A 1 94 ? 11.326 -4.805 -2.373 1.00 93.62 94 ARG A CA 1
ATOM 758 C C . ARG A 1 94 ? 10.742 -3.613 -3.114 1.00 93.62 94 ARG A C 1
ATOM 760 O O . ARG A 1 94 ? 10.539 -3.666 -4.328 1.00 93.62 94 ARG A O 1
ATOM 767 N N . VAL A 1 95 ? 10.540 -2.528 -2.374 1.00 93.75 95 VAL A N 1
ATOM 768 C CA . VAL A 1 95 ? 10.057 -1.245 -2.894 1.00 93.75 95 VAL A CA 1
ATOM 769 C C . VAL A 1 95 ? 11.133 -0.184 -2.674 1.00 93.75 95 VAL A C 1
ATOM 771 O O . VAL A 1 95 ? 11.751 -0.133 -1.610 1.00 93.75 95 VAL A O 1
ATOM 774 N N . LYS A 1 96 ? 11.392 0.651 -3.688 1.00 91.94 96 LYS A N 1
ATOM 775 C CA . LYS A 1 96 ? 12.357 1.758 -3.575 1.00 91.94 96 LYS A CA 1
ATOM 776 C C . LYS A 1 96 ? 11.802 2.857 -2.666 1.00 91.94 96 LYS A C 1
ATOM 778 O O . LYS A 1 96 ? 10.619 3.179 -2.754 1.00 91.94 96 LYS A O 1
ATOM 783 N N . SER A 1 97 ? 12.677 3.500 -1.894 1.00 92.00 97 SER A N 1
ATOM 784 C CA . SER A 1 97 ? 12.334 4.546 -0.916 1.00 92.00 97 SER A CA 1
ATOM 785 C C . SER A 1 97 ? 11.489 5.694 -1.477 1.00 92.00 97 SER A C 1
ATOM 787 O O . SER A 1 97 ? 10.627 6.208 -0.773 1.00 92.00 97 SER A O 1
ATOM 789 N N . VAL A 1 98 ? 11.667 6.061 -2.751 1.00 92.38 98 VAL A N 1
ATOM 790 C CA . VAL A 1 98 ? 10.848 7.088 -3.422 1.00 92.38 98 VAL A CA 1
ATOM 791 C C . VAL A 1 98 ? 9.350 6.756 -3.413 1.00 92.38 98 VAL A C 1
ATOM 793 O O . VAL A 1 98 ? 8.532 7.629 -3.148 1.00 92.38 98 VAL A O 1
ATOM 796 N N . TYR A 1 99 ? 8.978 5.490 -3.624 1.00 93.62 99 TYR A N 1
ATOM 797 C CA . TYR A 1 99 ? 7.573 5.071 -3.588 1.00 93.62 99 TYR A CA 1
ATOM 798 C C . TYR A 1 99 ? 7.049 4.977 -2.159 1.00 93.62 99 TYR A C 1
ATOM 800 O O . TYR A 1 99 ? 5.865 5.181 -1.936 1.00 93.62 99 TYR A O 1
ATOM 808 N N . ILE A 1 100 ? 7.926 4.719 -1.190 1.00 92.31 100 ILE A N 1
ATOM 809 C CA . ILE A 1 100 ? 7.562 4.697 0.230 1.00 92.31 100 ILE A CA 1
ATOM 810 C C . ILE A 1 100 ? 7.232 6.105 0.710 1.00 92.31 100 ILE A C 1
ATOM 812 O O . ILE A 1 100 ? 6.200 6.295 1.338 1.00 92.31 100 ILE A O 1
ATOM 816 N N . LYS A 1 101 ? 8.060 7.096 0.360 1.00 91.56 101 LYS A N 1
ATOM 817 C CA . LYS A 1 101 ? 7.773 8.507 0.646 1.00 91.56 101 LYS A CA 1
ATOM 818 C C . LYS A 1 101 ? 6.438 8.928 0.043 1.00 91.56 101 LYS A C 1
ATOM 820 O O . LYS A 1 101 ? 5.604 9.451 0.761 1.00 91.56 101 LYS A O 1
ATOM 825 N N . ARG A 1 102 ? 6.191 8.574 -1.222 1.00 92.81 102 ARG A N 1
ATOM 826 C CA . ARG A 1 102 ? 4.908 8.842 -1.885 1.00 92.81 102 ARG A CA 1
ATOM 827 C C . ARG A 1 102 ? 3.716 8.182 -1.180 1.00 92.81 102 ARG A C 1
ATOM 829 O O . ARG A 1 102 ? 2.665 8.796 -1.081 1.00 92.81 102 ARG A O 1
ATOM 836 N N . VAL A 1 103 ? 3.862 6.940 -0.706 1.00 93.38 103 VAL A N 1
ATOM 837 C CA . VAL A 1 103 ? 2.823 6.257 0.090 1.00 93.38 103 VAL A CA 1
ATOM 838 C C . VAL A 1 103 ? 2.557 7.018 1.390 1.00 93.38 103 VAL A C 1
ATOM 840 O O . VAL A 1 103 ? 1.402 7.251 1.719 1.00 93.38 103 VAL A O 1
ATOM 843 N N . LEU A 1 104 ? 3.605 7.427 2.110 1.00 92.12 104 LEU A N 1
ATOM 844 C CA . LEU A 1 104 ? 3.465 8.178 3.360 1.00 92.12 104 LEU A CA 1
ATOM 845 C C . LEU A 1 104 ? 2.822 9.551 3.133 1.00 92.12 104 LEU A C 1
ATOM 847 O O . LEU A 1 104 ? 1.902 9.902 3.858 1.00 92.12 104 LEU A O 1
ATOM 851 N N . GLU A 1 105 ? 3.243 10.282 2.100 1.00 91.19 105 GLU A N 1
ATOM 852 C CA . GLU A 1 105 ? 2.665 11.577 1.717 1.00 91.19 105 GLU A CA 1
ATOM 853 C C . GLU A 1 105 ? 1.174 11.464 1.380 1.00 91.19 105 GLU A C 1
ATOM 855 O O . GLU A 1 105 ? 0.399 12.328 1.772 1.00 91.19 105 GLU A O 1
ATOM 860 N N . LEU A 1 106 ? 0.757 10.396 0.691 1.00 90.88 106 LEU A N 1
ATOM 861 C CA . LEU A 1 106 ? -0.659 10.150 0.401 1.00 90.88 106 LEU A CA 1
ATOM 862 C C . LEU A 1 106 ? -1.465 9.912 1.684 1.00 90.88 106 LEU A C 1
ATOM 864 O O . LEU A 1 106 ? -2.516 10.514 1.864 1.00 90.88 106 LEU A O 1
ATOM 868 N N . ILE A 1 107 ? -0.954 9.080 2.593 1.00 88.62 107 ILE A N 1
ATOM 869 C CA . ILE A 1 107 ? -1.644 8.732 3.847 1.00 88.62 107 ILE A CA 1
ATOM 870 C C . ILE A 1 107 ? -1.691 9.920 4.820 1.00 88.62 107 ILE A C 1
ATOM 872 O O . ILE A 1 107 ? -2.656 10.082 5.563 1.00 88.62 107 ILE A O 1
ATOM 876 N N . GLU A 1 108 ? -0.649 10.750 4.856 1.00 85.50 108 GLU A N 1
ATOM 877 C CA . GLU A 1 108 ? -0.604 11.956 5.693 1.00 85.50 108 GLU A CA 1
ATOM 878 C C . GLU A 1 108 ? -1.418 13.106 5.083 1.00 85.50 108 GLU A C 1
ATOM 880 O O . GLU A 1 108 ? -2.092 13.830 5.812 1.00 85.50 108 GLU A O 1
ATOM 885 N N . GLY A 1 109 ? -1.405 13.251 3.755 1.00 75.88 109 GLY A N 1
ATOM 886 C CA . GLY A 1 109 ? -2.175 14.266 3.035 1.00 75.88 109 GLY A CA 1
ATOM 887 C C . GLY A 1 109 ? -3.688 14.040 3.069 1.00 75.88 109 GLY A C 1
ATOM 888 O O . GLY A 1 109 ? -4.434 15.010 3.051 1.00 75.88 109 GLY A O 1
ATOM 889 N N . GLU A 1 110 ? -4.151 12.791 3.190 1.00 60.22 110 GLU A N 1
ATOM 890 C CA . GLU A 1 110 ? -5.568 12.465 3.431 1.00 60.22 110 GLU A CA 1
ATOM 891 C C . GLU A 1 110 ? -6.069 12.895 4.828 1.00 60.22 110 GLU A C 1
ATOM 893 O O . GLU A 1 110 ? -7.272 12.879 5.076 1.00 60.22 110 GLU A O 1
ATOM 898 N N . GLN A 1 111 ? -5.174 13.276 5.749 1.00 54.03 111 GLN A N 1
ATOM 899 C CA . GLN A 1 111 ? -5.519 13.671 7.124 1.00 54.03 111 GLN A CA 1
ATOM 900 C C . GLN A 1 111 ? -5.601 15.198 7.337 1.00 54.03 111 GLN A C 1
ATOM 902 O O . GLN A 1 111 ? -5.768 15.628 8.48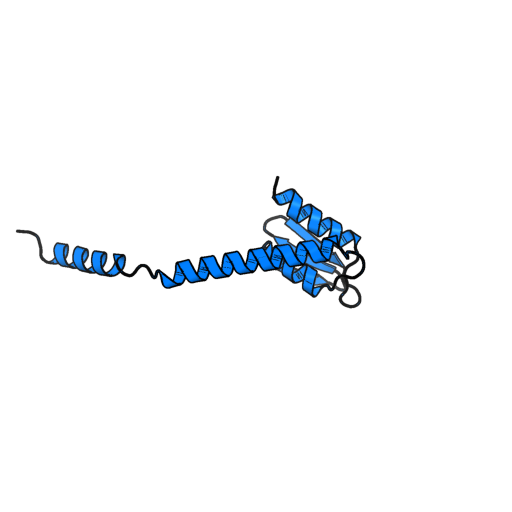0 1.00 54.03 111 GLN A O 1
ATOM 907 N N . SER A 1 112 ? -5.463 16.011 6.278 1.00 42.97 112 SER A N 1
ATOM 908 C CA . SER A 1 112 ? -5.602 17.486 6.301 1.00 42.97 112 SER A CA 1
ATOM 909 C C . SER A 1 112 ? -6.929 17.944 5.705 1.00 42.97 112 SER A C 1
ATOM 911 O O . SER A 1 112 ? -7.493 18.921 6.247 1.00 42.97 112 SER A O 1
#

Sequence (112 aa):
MIPITSVFYSVVLVQNLVHQPFSTEVSQSILYIFNIVKKDKLIELLKNSPNNVKFSDIRKLLELEGFALDRITGSHHIFKKDETILVIPVHNNRVKSVYIKRVLELIEGEQS

Radius of gyration: 22.97 Å; chains: 1; bounding box: 76×27×39 Å

Foldseek 3Di:
DDDPVVVVVVVVVVVVVVPPPPVVVVVVVVVVVVLVVLLVVLLVVCVVDLAWDFLVSVQSNCVSVVWDQDDDDQQWTWIDDPPDIQTFGADPRTGGSVSSVVSSCVVVVVVD